Protein AF-A0A6J0CUR9-F1 (afdb_monomer_lite)

Secondary structure (DSSP, 8-state):
-----S---HHHHHHHT-S------------SS-----TTSS-EETTEE-PPPPTT--EEEEEEEEEEETTEEEEEEEEEEEE----S-------

Sequence (95 aa):
MECYQVPVTYQNALSGGAPYYFAAELPPGNLPEPAPFTVGDNRTYKGFWNPPLAPRKGYNIYFQAMSSVEKETKTQCVRIATKGKRFGLLFWFGL

Foldseek 3Di:
DDDDPDAAAPVRCVVVVPPDHDQADDPPDPPPDDDDDDAQPQDYHPNHGRHHDDQQDKDFDKDKDWDDDPRDIDIDIDGPDIDDGPPDDPPPDDD

Structure (mmCIF, N/CA/C/O backbone):
data_AF-A0A6J0CUR9-F1
#
_entry.id   AF-A0A6J0CUR9-F1
#
loop_
_atom_site.group_PDB
_atom_site.id
_atom_site.type_symbol
_atom_site.label_atom_id
_atom_site.label_alt_id
_atom_site.label_comp_id
_atom_site.label_asym_id
_atom_site.label_entity_id
_atom_site.label_seq_id
_atom_site.pdbx_PDB_ins_code
_atom_site.Cartn_x
_atom_site.Cartn_y
_atom_site.Cartn_z
_atom_site.occupancy
_atom_site.B_iso_or_equiv
_atom_site.auth_seq_id
_atom_site.auth_comp_id
_atom_site.auth_asym_id
_atom_site.auth_atom_id
_atom_site.pdbx_PDB_model_num
ATOM 1 N N . MET A 1 1 ? -7.220 14.382 -9.047 1.00 57.00 1 MET A N 1
ATOM 2 C CA . MET A 1 1 ? -6.564 13.826 -7.844 1.00 57.00 1 MET A CA 1
ATOM 3 C C . MET A 1 1 ? -5.245 13.246 -8.303 1.00 57.00 1 MET A C 1
ATOM 5 O O . MET A 1 1 ? -5.254 12.500 -9.272 1.00 57.00 1 MET A O 1
ATOM 9 N N . GLU A 1 2 ? -4.141 13.677 -7.703 1.00 76.88 2 GLU A N 1
ATOM 10 C CA . GLU A 1 2 ? -2.790 13.269 -8.101 1.00 76.88 2 GLU A CA 1
ATOM 11 C C . GLU A 1 2 ? -2.405 11.957 -7.408 1.00 76.88 2 GLU A C 1
ATOM 13 O O . GLU A 1 2 ? -2.794 11.709 -6.266 1.00 76.88 2 GLU A O 1
ATOM 18 N N . CYS A 1 3 ? -1.685 11.090 -8.118 1.00 89.56 3 CYS A N 1
ATOM 19 C CA . CYS A 1 3 ? -1.218 9.808 -7.596 1.00 89.56 3 CYS A CA 1
ATOM 20 C C . CYS A 1 3 ? -0.157 9.982 -6.507 1.00 89.56 3 CYS A C 1
ATOM 22 O O . CYS A 1 3 ? 0.552 10.989 -6.477 1.00 89.56 3 CYS A O 1
ATOM 24 N N . TYR A 1 4 ? -0.002 8.976 -5.646 1.00 89.69 4 TYR A N 1
ATOM 25 C CA . TYR A 1 4 ? 0.977 9.005 -4.563 1.00 89.69 4 TYR A CA 1
ATOM 26 C C . TYR A 1 4 ? 2.383 8.728 -5.114 1.00 89.69 4 TYR A C 1
ATOM 28 O O . TYR A 1 4 ? 2.688 7.607 -5.514 1.00 89.69 4 TYR A O 1
ATOM 36 N N . GLN A 1 5 ? 3.230 9.761 -5.173 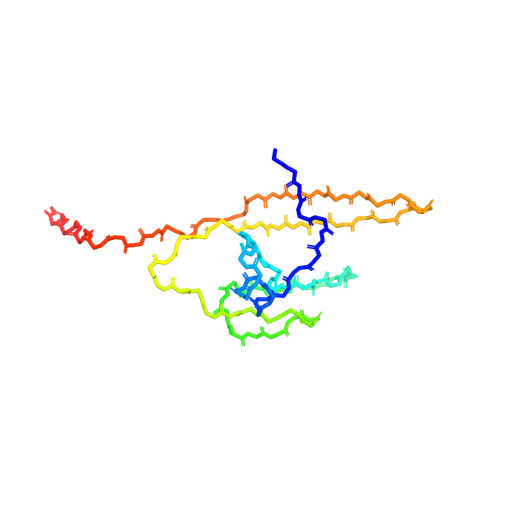1.00 87.12 5 GLN A N 1
ATOM 37 C CA . GLN A 1 5 ? 4.569 9.657 -5.774 1.00 87.12 5 GLN A CA 1
ATOM 38 C C . GLN A 1 5 ? 5.621 9.088 -4.817 1.00 87.12 5 GLN A C 1
ATOM 40 O O . GLN A 1 5 ? 6.545 8.412 -5.255 1.00 87.12 5 GLN A O 1
ATOM 45 N N . VAL A 1 6 ? 5.498 9.371 -3.517 1.00 90.94 6 VAL A N 1
ATOM 46 C CA . VAL A 1 6 ? 6.473 8.940 -2.507 1.00 90.94 6 VAL A CA 1
ATOM 47 C C . VAL A 1 6 ? 5.942 7.689 -1.811 1.00 90.94 6 VAL A C 1
ATOM 49 O O . VAL A 1 6 ? 4.880 7.761 -1.191 1.00 90.94 6 VAL A O 1
ATOM 52 N N . PRO A 1 7 ? 6.641 6.544 -1.876 1.00 92.88 7 PRO A N 1
ATOM 53 C CA . PRO A 1 7 ? 6.230 5.360 -1.140 1.00 92.88 7 PRO A CA 1
ATOM 54 C C . PRO A 1 7 ? 6.313 5.591 0.372 1.00 92.88 7 PRO A C 1
ATOM 56 O O . PRO A 1 7 ? 7.324 6.062 0.891 1.00 92.88 7 PRO A O 1
ATOM 59 N N . VAL A 1 8 ? 5.252 5.229 1.094 1.00 96.19 8 VAL A N 1
ATOM 60 C CA . VAL A 1 8 ? 5.178 5.345 2.559 1.00 96.19 8 VAL A CA 1
ATOM 61 C C . VAL A 1 8 ? 4.787 3.991 3.138 1.00 96.19 8 VAL A C 1
ATOM 63 O O . VAL A 1 8 ? 3.761 3.425 2.762 1.00 96.19 8 VAL A O 1
ATOM 66 N N . THR A 1 9 ? 5.597 3.458 4.055 1.00 96.75 9 THR A N 1
ATOM 67 C CA . THR A 1 9 ? 5.279 2.210 4.766 1.00 96.75 9 THR A CA 1
ATOM 68 C C . THR A 1 9 ? 4.139 2.426 5.758 1.00 96.75 9 THR A C 1
ATOM 70 O O . THR A 1 9 ? 3.889 3.545 6.208 1.00 96.75 9 THR A O 1
ATOM 73 N N . TYR A 1 10 ? 3.456 1.352 6.154 1.00 96.69 10 TYR A N 1
ATOM 74 C CA . TYR A 1 10 ? 2.374 1.457 7.131 1.00 96.69 10 TYR A CA 1
ATOM 75 C C . TYR A 1 10 ? 2.831 2.072 8.464 1.00 96.69 10 TYR A C 1
ATOM 77 O O . TYR A 1 10 ? 2.161 2.958 8.991 1.00 96.69 10 TYR A O 1
ATOM 85 N N . GLN A 1 11 ? 3.992 1.662 8.986 1.00 95.94 11 GLN A N 1
ATOM 86 C CA . GLN A 1 11 ? 4.561 2.225 10.213 1.00 95.94 11 GLN A CA 1
ATOM 87 C C . GLN A 1 11 ? 4.826 3.728 10.077 1.00 95.94 11 GLN A C 1
ATOM 89 O O . GLN A 1 11 ? 4.428 4.485 10.959 1.00 95.94 11 GLN A O 1
ATOM 94 N N . ASN A 1 12 ? 5.426 4.165 8.964 1.00 96.31 12 ASN A N 1
ATOM 95 C CA . ASN A 1 12 ? 5.714 5.581 8.727 1.00 96.31 12 ASN A CA 1
ATOM 96 C C . ASN A 1 12 ? 4.434 6.401 8.543 1.00 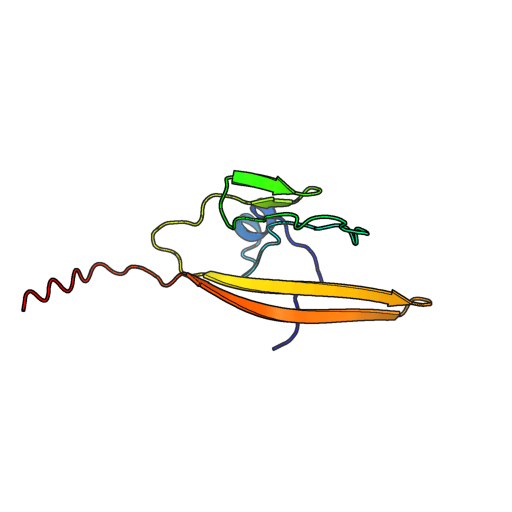96.31 12 ASN A C 1
ATOM 98 O O . ASN A 1 12 ? 4.369 7.547 8.979 1.00 96.31 12 ASN A O 1
ATOM 102 N N . ALA A 1 13 ? 3.395 5.820 7.939 1.00 96.19 13 ALA A N 1
ATOM 103 C CA . ALA A 1 13 ? 2.100 6.477 7.830 1.00 96.19 13 ALA A CA 1
ATOM 104 C C . ALA A 1 13 ? 1.433 6.661 9.199 1.00 96.19 13 ALA A C 1
ATOM 106 O O . ALA A 1 13 ? 0.842 7.707 9.457 1.00 96.19 13 ALA A O 1
ATOM 107 N N . LEU A 1 14 ? 1.546 5.670 10.089 1.00 94.19 14 LEU A N 1
ATOM 108 C CA . LEU A 1 14 ? 1.017 5.766 11.448 1.00 94.19 14 LEU A CA 1
ATOM 109 C C . LEU A 1 14 ? 1.779 6.780 12.308 1.00 94.19 14 LEU A C 1
ATOM 111 O O . LEU A 1 14 ? 1.139 7.577 12.987 1.00 94.19 14 LEU A O 1
ATOM 115 N N . SER A 1 15 ? 3.115 6.750 12.296 1.00 96.12 15 SER A N 1
ATOM 116 C CA . SER A 1 15 ? 3.939 7.640 13.124 1.00 96.12 15 SER A CA 1
ATOM 117 C C . SER A 1 15 ? 3.989 9.069 12.584 1.00 96.12 15 SER A C 1
ATOM 119 O O . SER A 1 15 ? 3.923 10.020 13.357 1.00 96.12 15 SER A O 1
ATOM 121 N N . GLY A 1 16 ? 4.073 9.224 11.262 1.00 93.88 16 GLY A N 1
ATOM 122 C CA . GLY A 1 16 ? 4.157 10.514 10.578 1.00 93.88 16 GLY A CA 1
ATOM 123 C C . GLY A 1 16 ? 2.805 11.130 10.216 1.00 93.88 16 GLY A C 1
ATOM 124 O O . GLY A 1 16 ? 2.770 12.218 9.650 1.00 93.88 16 GLY A O 1
ATOM 125 N N . GLY A 1 17 ? 1.691 10.447 10.497 1.00 93.25 17 GLY A N 1
ATOM 126 C CA . GLY A 1 17 ? 0.344 10.945 10.204 1.00 93.25 17 GLY A CA 1
ATOM 127 C C . GLY A 1 17 ? 0.014 11.046 8.709 1.00 93.25 17 GLY A C 1
ATOM 128 O O . GLY A 1 17 ? -0.882 11.803 8.333 1.00 93.25 17 GLY A O 1
ATOM 129 N N . ALA A 1 18 ? 0.713 10.303 7.844 1.00 93.81 18 ALA A N 1
ATOM 130 C CA . ALA A 1 18 ? 0.439 10.325 6.411 1.00 93.81 18 ALA A CA 1
ATOM 131 C C . ALA A 1 18 ? -0.969 9.762 6.112 1.00 93.81 18 ALA A C 1
ATOM 133 O O . ALA A 1 18 ? -1.385 8.759 6.704 1.00 93.81 18 ALA A O 1
ATOM 134 N N . PRO A 1 19 ? -1.722 10.352 5.162 1.00 92.62 19 PRO A N 1
ATOM 135 C CA . PRO A 1 19 ? -3.090 9.922 4.873 1.00 92.62 19 PRO A CA 1
ATOM 136 C C . PRO A 1 19 ? -3.169 8.639 4.025 1.00 92.62 19 PRO A C 1
ATOM 138 O O . PRO A 1 19 ? -4.267 8.150 3.757 1.00 92.62 19 PRO A O 1
ATOM 141 N N . TYR A 1 20 ? -2.028 8.092 3.599 1.00 94.69 20 TYR A N 1
ATOM 142 C CA . TYR A 1 20 ? -1.910 6.896 2.769 1.00 94.69 20 TYR A CA 1
ATOM 143 C C . TYR A 1 20 ? -0.703 6.056 3.198 1.00 94.69 20 TYR A C 1
ATOM 145 O O . TYR A 1 20 ? 0.205 6.541 3.868 1.00 94.69 20 TYR A O 1
ATOM 153 N N . TYR A 1 21 ? -0.702 4.792 2.788 1.00 96.50 21 TYR A N 1
ATOM 154 C CA . TYR A 1 21 ? 0.448 3.9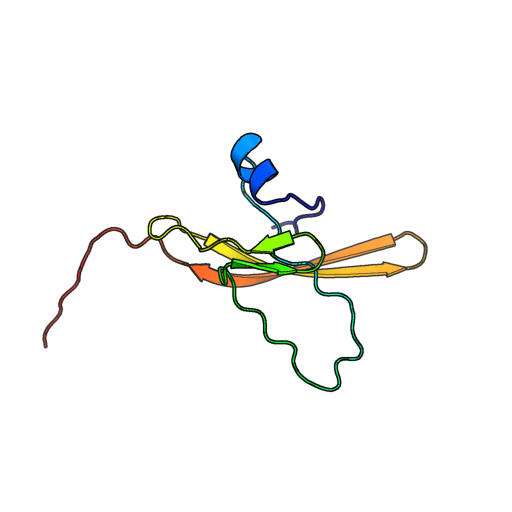00 2.858 1.00 96.50 21 TYR A CA 1
ATOM 155 C C . TYR A 1 21 ? 0.404 2.960 1.655 1.00 96.50 21 TYR A C 1
ATOM 157 O O . TYR A 1 21 ? -0.663 2.703 1.092 1.00 96.50 21 TYR A O 1
ATOM 165 N N . PHE A 1 22 ? 1.561 2.447 1.271 1.00 96.25 22 PHE A N 1
ATOM 166 C CA . PHE A 1 22 ? 1.687 1.435 0.238 1.00 96.25 22 PHE A CA 1
ATOM 167 C C . PHE A 1 22 ? 1.548 0.065 0.895 1.00 96.25 22 PHE A C 1
ATOM 169 O O . PHE A 1 22 ? 2.220 -0.229 1.884 1.00 96.25 22 PHE A O 1
ATOM 176 N N . ALA A 1 23 ? 0.640 -0.750 0.363 1.00 96.25 23 ALA A N 1
ATOM 177 C CA . ALA A 1 23 ? 0.369 -2.096 0.863 1.00 96.25 23 ALA A CA 1
ATOM 178 C C . ALA A 1 23 ? 1.125 -3.178 0.079 1.00 96.25 23 ALA A C 1
ATOM 180 O O . ALA A 1 23 ? 1.301 -4.288 0.570 1.00 96.25 23 ALA A O 1
ATOM 181 N N . ALA A 1 24 ? 1.557 -2.863 -1.140 1.00 94.38 24 ALA A N 1
ATOM 182 C CA . ALA A 1 24 ? 2.331 -3.755 -1.980 1.00 94.38 24 ALA A CA 1
ATOM 183 C C . ALA A 1 24 ? 3.097 -2.973 -3.042 1.00 94.38 24 ALA A C 1
ATOM 185 O O . ALA A 1 24 ? 2.618 -1.949 -3.529 1.00 94.38 24 ALA A O 1
ATOM 186 N N . GLU A 1 25 ? 4.238 -3.520 -3.445 1.00 91.31 25 GLU A N 1
ATOM 187 C CA . GLU A 1 25 ? 4.849 -3.234 -4.737 1.00 91.31 25 GLU A CA 1
ATOM 188 C C . GLU A 1 25 ? 4.825 -4.525 -5.559 1.00 91.31 25 GLU A C 1
ATOM 190 O O . GLU A 1 25 ? 5.297 -5.580 -5.125 1.00 91.31 25 GLU A O 1
ATOM 195 N N . LEU A 1 26 ? 4.201 -4.455 -6.732 1.00 86.31 26 LEU A N 1
ATOM 196 C CA . LEU A 1 26 ? 4.087 -5.580 -7.647 1.00 86.31 26 LEU A CA 1
ATOM 197 C C . LEU A 1 26 ? 5.065 -5.324 -8.796 1.00 86.31 26 LEU A C 1
ATOM 199 O O . LEU A 1 26 ? 4.890 -4.335 -9.510 1.00 86.31 26 LEU A O 1
ATOM 203 N N . PRO A 1 27 ? 6.108 -6.155 -8.972 1.00 81.25 27 PRO A N 1
ATOM 204 C CA . PRO A 1 27 ? 7.045 -5.954 -10.064 1.00 81.25 27 PRO A CA 1
ATOM 205 C C . PRO A 1 27 ? 6.309 -6.111 -11.403 1.00 81.25 27 PRO A C 1
ATOM 207 O O . PRO A 1 27 ? 5.397 -6.940 -11.494 1.00 81.25 27 PRO A O 1
ATOM 210 N N . PRO A 1 28 ? 6.706 -5.372 -12.452 1.00 75.38 28 PRO A N 1
ATOM 211 C CA . PRO A 1 28 ? 6.238 -5.645 -13.802 1.00 75.38 28 PRO A CA 1
ATOM 212 C C . PRO A 1 28 ? 6.708 -7.053 -14.187 1.00 75.38 28 PRO A C 1
ATOM 214 O O . PRO A 1 28 ? 7.880 -7.283 -14.469 1.00 75.38 28 PRO A O 1
ATOM 217 N N . GLY A 1 29 ? 5.808 -8.026 -14.107 1.00 66.81 29 GLY A N 1
ATOM 218 C CA . GLY A 1 29 ? 6.061 -9.387 -14.554 1.00 66.81 29 GLY A CA 1
ATOM 219 C C . GLY A 1 29 ? 5.515 -9.585 -15.961 1.00 66.81 29 GLY A C 1
ATOM 220 O O . GLY A 1 29 ? 4.418 -9.117 -16.265 1.00 66.81 29 GLY A O 1
ATOM 221 N N . ASN A 1 30 ? 6.216 -10.363 -16.788 1.00 55.72 30 ASN A N 1
ATOM 222 C CA . ASN A 1 30 ? 5.526 -11.169 -17.793 1.00 55.72 30 ASN A CA 1
ATOM 223 C C . ASN A 1 30 ? 4.718 -12.194 -16.998 1.00 55.72 30 ASN A C 1
ATOM 225 O O . ASN A 1 30 ? 5.278 -13.200 -16.576 1.00 55.72 30 ASN A O 1
ATOM 229 N N . LEU A 1 31 ? 3.464 -11.887 -16.674 1.00 58.16 31 LEU A N 1
ATOM 230 C CA . LEU A 1 31 ? 2.600 -12.776 -15.904 1.00 58.16 31 LEU A CA 1
ATOM 231 C C . LEU A 1 31 ? 1.929 -13.761 -16.875 1.00 58.16 31 LEU A C 1
ATOM 233 O O . LEU A 1 31 ? 0.958 -13.370 -17.521 1.00 58.16 31 LEU A O 1
ATOM 237 N N . PRO A 1 32 ? 2.413 -15.014 -17.017 1.00 58.75 32 PRO A N 1
ATOM 238 C CA . PRO A 1 32 ? 1.668 -16.040 -17.745 1.00 58.75 32 PRO A CA 1
ATOM 239 C C . PRO A 1 32 ? 0.346 -16.370 -17.041 1.00 58.75 32 PRO A C 1
ATOM 241 O O . PRO A 1 32 ? -0.604 -16.769 -17.705 1.00 58.75 32 PRO A O 1
ATOM 244 N N . GLU A 1 33 ? 0.268 -16.151 -15.721 1.00 67.88 33 GLU A N 1
ATOM 245 C CA . GLU A 1 33 ? -0.938 -16.338 -14.915 1.00 67.88 33 GLU A CA 1
ATOM 246 C C . GLU A 1 33 ? -1.213 -15.148 -13.978 1.00 67.88 33 GLU A C 1
ATOM 248 O O . GLU A 1 33 ? -0.274 -14.454 -13.566 1.00 67.88 33 GLU A O 1
ATOM 253 N N . PRO A 1 34 ? -2.485 -14.901 -13.604 1.00 73.00 34 PRO A N 1
ATOM 254 C CA . PRO A 1 34 ? -2.852 -13.816 -12.700 1.00 73.00 34 PRO A CA 1
ATOM 255 C C . PRO A 1 34 ? -2.174 -13.967 -11.333 1.00 73.00 34 PRO A C 1
ATOM 257 O O . PRO A 1 34 ? -2.281 -15.012 -10.697 1.00 73.00 34 PRO A O 1
ATOM 260 N N . ALA A 1 35 ? -1.538 -12.904 -10.836 1.00 75.31 35 ALA A N 1
ATOM 261 C CA . ALA A 1 35 ? -1.039 -12.844 -9.463 1.00 75.31 35 ALA A CA 1
ATOM 262 C C . ALA A 1 35 ? -2.119 -12.229 -8.551 1.00 75.31 35 ALA A C 1
ATOM 264 O O . ALA A 1 35 ? -2.297 -11.006 -8.569 1.00 75.31 35 ALA A O 1
ATOM 265 N N . PRO A 1 36 ? -2.872 -13.028 -7.771 1.00 80.31 36 PRO A N 1
ATOM 266 C CA . PRO A 1 36 ? -3.895 -12.486 -6.892 1.00 80.31 36 PRO A CA 1
ATOM 267 C C . PRO A 1 36 ? -3.257 -11.668 -5.766 1.00 80.31 36 PRO A C 1
ATOM 269 O O . PRO A 1 36 ? -2.273 -12.075 -5.148 1.00 80.31 36 PRO A O 1
ATOM 272 N N . PHE A 1 37 ? -3.869 -10.528 -5.463 1.00 85.00 37 PHE A N 1
ATOM 273 C CA . PHE A 1 37 ? -3.512 -9.672 -4.340 1.00 85.00 37 PHE A CA 1
ATOM 274 C C . PHE A 1 37 ? -4.771 -9.363 -3.534 1.00 85.00 37 PHE A C 1
ATOM 276 O O . PHE A 1 37 ? -5.796 -8.972 -4.092 1.00 85.00 37 PHE A O 1
ATOM 283 N N . THR A 1 38 ? -4.701 -9.540 -2.217 1.00 93.44 38 THR A N 1
ATOM 284 C CA . THR A 1 38 ? -5.823 -9.277 -1.311 1.00 93.44 38 THR A CA 1
ATOM 285 C C . THR A 1 38 ? -5.441 -8.162 -0.358 1.00 93.44 38 THR A C 1
ATOM 287 O O . THR A 1 38 ? -4.513 -8.315 0.422 1.00 93.44 38 THR A O 1
ATOM 290 N N . VAL A 1 39 ? -6.158 -7.040 -0.369 1.00 95.12 39 VAL A N 1
ATOM 291 C CA . VAL A 1 39 ? -5.891 -5.932 0.562 1.00 95.12 39 VAL A CA 1
ATOM 292 C C . VAL A 1 39 ? -6.225 -6.353 1.996 1.00 95.12 39 VAL A C 1
ATOM 294 O O . VAL A 1 39 ? -7.344 -6.772 2.284 1.00 95.12 39 VAL A O 1
ATOM 297 N N . GLY A 1 40 ? -5.274 -6.173 2.909 1.00 96.50 40 GLY A N 1
ATOM 298 C CA . GLY A 1 40 ? -5.402 -6.501 4.325 1.00 96.50 40 GLY A CA 1
ATOM 299 C C . GLY A 1 40 ? -5.202 -7.972 4.687 1.00 96.50 40 GLY A C 1
ATOM 300 O O . GLY A 1 40 ? -5.690 -8.402 5.730 1.00 96.50 40 GLY A O 1
ATOM 301 N N . ASP A 1 41 ? -4.498 -8.740 3.855 1.00 96.50 41 ASP A N 1
ATOM 302 C CA . ASP A 1 41 ? -4.210 -10.165 4.076 1.00 96.50 41 ASP A CA 1
ATOM 303 C C . ASP A 1 41 ? -3.033 -10.448 5.026 1.00 96.50 41 ASP A C 1
ATOM 305 O O . ASP A 1 41 ? -2.661 -11.604 5.229 1.00 96.50 41 ASP A O 1
ATOM 309 N N . ASN A 1 42 ? -2.454 -9.403 5.620 1.00 97.31 42 ASN A N 1
ATOM 310 C CA . ASN A 1 42 ? -1.339 -9.468 6.559 1.00 97.31 42 ASN A CA 1
ATOM 311 C C . ASN A 1 42 ? -0.018 -9.998 5.971 1.00 97.31 42 ASN A C 1
ATOM 313 O O . ASN A 1 42 ? 0.860 -10.418 6.725 1.00 97.31 42 ASN A O 1
ATOM 317 N N . ARG A 1 43 ? 0.153 -9.983 4.645 1.00 95.12 43 ARG A N 1
ATOM 318 C CA . ARG A 1 43 ? 1.404 -10.389 3.985 1.00 95.12 43 ARG A CA 1
ATOM 319 C C . ARG A 1 43 ? 2.291 -9.188 3.665 1.00 95.12 43 ARG A C 1
ATOM 321 O O . ARG A 1 43 ? 1.845 -8.044 3.692 1.00 95.12 43 ARG A O 1
ATOM 328 N N . THR A 1 44 ? 3.558 -9.448 3.358 1.00 94.88 44 THR A N 1
ATOM 329 C CA . THR A 1 44 ? 4.5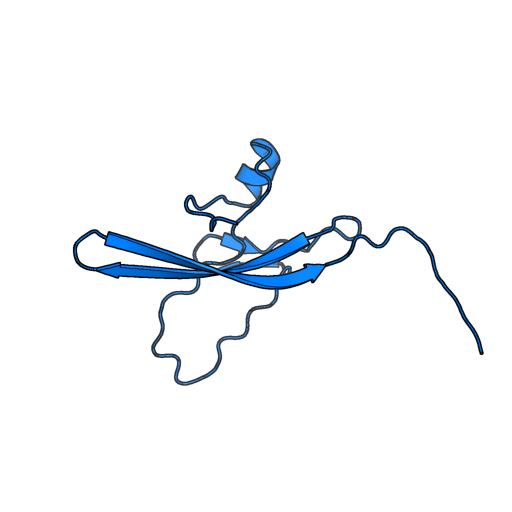04 -8.424 2.894 1.00 94.88 44 THR A CA 1
ATOM 330 C C . THR A 1 44 ? 4.819 -8.647 1.423 1.00 94.88 44 THR A C 1
ATOM 332 O O . THR A 1 44 ? 5.254 -9.729 1.034 1.00 94.88 44 THR A O 1
ATOM 335 N N . TYR A 1 45 ? 4.641 -7.607 0.616 1.00 92.19 45 TYR A N 1
ATOM 336 C CA . TYR A 1 45 ? 4.846 -7.617 -0.827 1.00 92.19 45 TYR A CA 1
ATOM 337 C C . TYR A 1 45 ? 5.954 -6.629 -1.184 1.00 92.19 45 TYR A C 1
ATOM 339 O O . TYR A 1 45 ? 5.767 -5.419 -1.064 1.00 92.19 45 TYR A O 1
ATOM 347 N N . LYS A 1 46 ? 7.124 -7.152 -1.585 1.00 90.31 46 LYS A N 1
ATOM 348 C CA . LYS A 1 46 ? 8.307 -6.354 -1.974 1.00 90.31 46 LYS A CA 1
ATOM 349 C C . LYS A 1 46 ? 8.633 -5.224 -0.977 1.00 90.31 46 LYS A C 1
ATOM 351 O O . LYS A 1 46 ? 8.874 -4.089 -1.351 1.00 90.31 46 LYS A O 1
ATOM 356 N N . GLY A 1 47 ? 8.638 -5.551 0.316 1.00 91.88 47 GLY A N 1
ATOM 357 C CA . GLY A 1 47 ? 8.989 -4.611 1.390 1.00 91.88 47 GLY A CA 1
ATOM 358 C C . GLY A 1 47 ? 7.817 -3.810 1.964 1.00 91.88 47 GLY A C 1
ATOM 359 O O . GLY A 1 47 ? 7.966 -3.209 3.026 1.00 91.88 47 GLY A O 1
ATOM 360 N N . PHE A 1 48 ? 6.635 -3.863 1.347 1.00 96.00 48 PHE A N 1
ATOM 361 C CA . PHE A 1 48 ? 5.428 -3.233 1.877 1.00 96.00 48 PHE A CA 1
ATOM 362 C C . PHE A 1 48 ? 4.558 -4.249 2.608 1.00 96.00 48 PHE A C 1
ATOM 364 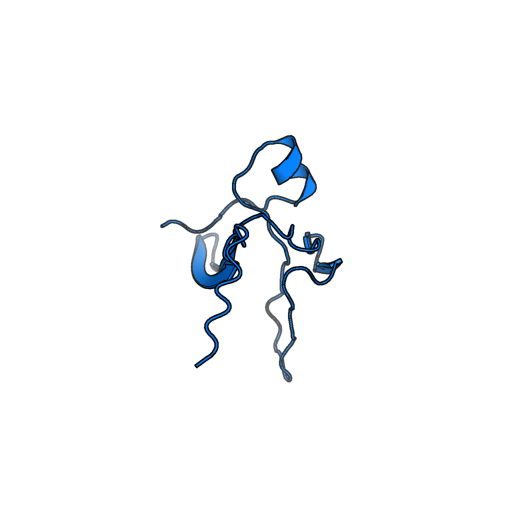O O . PHE A 1 48 ? 4.086 -5.222 2.022 1.00 96.00 48 PHE A O 1
ATOM 371 N N . TRP A 1 49 ? 4.365 -4.034 3.907 1.00 97.31 49 TRP A N 1
ATOM 372 C CA . TRP A 1 49 ? 3.433 -4.824 4.703 1.00 97.31 49 TRP A CA 1
ATOM 373 C C . TRP A 1 49 ? 1.990 -4.390 4.423 1.00 97.31 49 TRP A C 1
ATOM 375 O O . TRP A 1 49 ? 1.684 -3.196 4.415 1.00 97.31 49 TRP A O 1
ATOM 385 N N . ASN A 1 50 ? 1.109 -5.370 4.227 1.00 97.19 50 ASN A N 1
ATOM 386 C CA . ASN A 1 50 ? -0.314 -5.218 3.949 1.00 97.19 50 ASN A CA 1
ATOM 387 C C . ASN A 1 50 ? -1.155 -5.580 5.189 1.00 97.19 50 ASN A C 1
ATOM 389 O O . ASN A 1 50 ? -1.748 -6.661 5.247 1.00 97.19 50 ASN A O 1
ATOM 393 N N . PRO A 1 51 ? -1.187 -4.725 6.224 1.00 97.25 51 PRO A N 1
ATOM 394 C CA . PRO A 1 51 ? -1.816 -5.049 7.498 1.00 97.25 51 PRO A CA 1
ATOM 395 C C . PRO A 1 51 ? -3.331 -5.237 7.366 1.00 97.25 51 PRO A C 1
ATOM 397 O O . PRO A 1 51 ? -3.967 -4.565 6.547 1.00 97.25 51 PRO A O 1
ATOM 400 N N . PRO A 1 52 ? -3.953 -6.043 8.245 1.00 97.12 52 PRO A N 1
ATOM 401 C CA . PRO A 1 52 ? -5.403 -6.133 8.338 1.00 97.12 52 PRO A CA 1
ATOM 402 C C . PRO A 1 52 ? -6.065 -4.755 8.430 1.00 97.12 52 PRO A C 1
ATOM 404 O O . PRO A 1 52 ? -5.723 -3.920 9.272 1.00 97.12 52 PRO A O 1
ATOM 407 N N . LEU A 1 53 ? -7.056 -4.511 7.570 1.00 94.88 53 LEU A N 1
ATOM 408 C CA . LEU A 1 53 ? -7.766 -3.235 7.558 1.00 94.88 53 LEU A CA 1
ATOM 409 C C . LEU A 1 53 ? -8.585 -3.064 8.842 1.00 94.88 53 LEU A C 1
ATOM 411 O O . LEU A 1 53 ? -9.497 -3.850 9.112 1.00 94.88 53 LEU A O 1
ATOM 415 N N . ALA A 1 54 ? -8.377 -1.961 9.564 1.00 93.31 54 ALA A N 1
ATOM 416 C CA . ALA A 1 54 ? -9.073 -1.688 10.817 1.00 93.31 54 ALA A CA 1
ATOM 417 C C . ALA A 1 54 ? -10.608 -1.700 10.621 1.00 93.31 54 ALA A C 1
ATOM 419 O O . ALA A 1 54 ? -11.107 -1.044 9.696 1.00 93.31 54 ALA A O 1
ATOM 420 N N . PRO A 1 55 ? -11.388 -2.419 11.454 1.00 90.81 55 PRO A N 1
ATOM 421 C CA . PRO A 1 55 ? -12.825 -2.633 11.235 1.00 90.81 55 PRO A CA 1
ATOM 422 C C . PRO A 1 55 ? -13.660 -1.353 11.095 1.00 90.81 55 PRO A C 1
ATOM 424 O O . PRO A 1 55 ? -14.586 -1.307 10.290 1.00 90.81 55 PRO A O 1
ATOM 427 N N . ARG A 1 56 ? -13.304 -0.303 11.845 1.00 90.50 56 ARG A N 1
ATOM 428 C CA . ARG A 1 56 ? -14.036 0.975 11.915 1.00 90.50 56 ARG A CA 1
ATOM 429 C C . ARG A 1 56 ? -13.391 2.110 11.112 1.00 90.50 56 ARG A C 1
ATOM 431 O O . ARG A 1 56 ? -13.827 3.256 11.203 1.00 90.50 56 ARG A O 1
ATOM 438 N N . LYS A 1 57 ? -12.350 1.817 10.327 1.00 90.69 57 LYS A N 1
ATOM 439 C CA . LYS A 1 57 ? -11.685 2.801 9.464 1.00 90.69 57 LYS A CA 1
ATOM 440 C C . LYS A 1 57 ? -12.152 2.613 8.024 1.00 90.69 57 LYS A C 1
ATOM 442 O O . LYS A 1 57 ? -12.287 1.488 7.547 1.00 90.69 57 LYS A O 1
ATOM 447 N N . GLY A 1 58 ? -12.432 3.735 7.367 1.00 93.94 58 GLY A N 1
ATOM 448 C CA . GLY A 1 58 ? -12.761 3.767 5.949 1.00 93.94 58 GLY A CA 1
ATOM 449 C C . GLY A 1 58 ? -11.479 3.888 5.139 1.00 93.94 58 GLY A C 1
ATOM 450 O O . GLY A 1 58 ? -10.563 4.591 5.566 1.00 93.94 58 GLY A O 1
ATOM 451 N N . TYR A 1 59 ? -11.414 3.205 4.002 1.00 94.81 59 TYR A N 1
ATOM 452 C CA . TYR A 1 59 ? -10.239 3.193 3.135 1.00 94.81 59 TYR A CA 1
ATOM 453 C C . TYR A 1 59 ? -10.664 3.418 1.692 1.00 94.81 59 TYR A C 1
ATOM 455 O O . TYR A 1 59 ? -11.607 2.784 1.224 1.00 94.81 59 TYR A O 1
ATOM 463 N N . ASN A 1 60 ? -9.935 4.274 0.983 1.00 94.88 60 ASN A N 1
ATOM 464 C CA . ASN A 1 60 ? -9.936 4.291 -0.473 1.00 94.88 60 ASN A CA 1
ATOM 465 C C . ASN A 1 60 ? -8.724 3.492 -0.941 1.00 94.88 60 ASN A C 1
ATOM 467 O O . ASN A 1 60 ? -7.616 3.726 -0.462 1.00 94.88 60 ASN A O 1
ATOM 471 N N . ILE A 1 61 ? -8.949 2.540 -1.838 1.00 95.00 61 ILE A N 1
ATOM 472 C CA . ILE A 1 61 ? -7.925 1.624 -2.326 1.00 95.00 61 ILE A CA 1
ATOM 473 C C . ILE A 1 61 ? -7.607 2.034 -3.756 1.00 95.00 61 ILE A C 1
ATOM 475 O O . ILE A 1 61 ? -8.484 2.023 -4.624 1.00 95.00 61 ILE A O 1
ATOM 479 N N . TYR A 1 62 ? -6.354 2.410 -3.977 1.00 94.94 62 TYR A N 1
ATOM 480 C CA . TYR A 1 62 ? -5.850 2.831 -5.273 1.00 94.94 62 TYR A CA 1
ATOM 481 C C . TYR A 1 62 ? -4.882 1.787 -5.806 1.00 94.94 62 TYR A C 1
ATOM 483 O O . TYR A 1 62 ? -4.042 1.278 -5.068 1.00 94.94 62 TYR A O 1
ATOM 491 N N . PHE A 1 63 ? -5.004 1.495 -7.093 1.00 92.50 63 PHE A N 1
ATOM 492 C CA . PHE A 1 63 ? -3.972 0.813 -7.854 1.00 92.50 63 PHE A CA 1
ATOM 493 C C . PHE A 1 63 ? -3.219 1.866 -8.657 1.00 92.50 63 PHE A C 1
ATOM 495 O O . PHE A 1 63 ? -3.859 2.726 -9.267 1.00 92.50 63 PHE A O 1
ATOM 502 N N . GLN A 1 64 ? -1.887 1.821 -8.645 1.00 93.31 64 GLN A N 1
ATOM 503 C CA . GLN A 1 64 ? -1.062 2.731 -9.431 1.00 93.31 64 GLN A CA 1
ATOM 504 C C . GLN A 1 64 ? -0.016 1.979 -10.242 1.00 93.31 64 GLN A C 1
ATOM 506 O O . GLN A 1 64 ? 0.614 1.049 -9.746 1.00 93.31 64 GLN A O 1
ATOM 511 N N . ALA A 1 65 ? 0.160 2.411 -11.485 1.00 90.62 65 ALA A N 1
ATOM 512 C CA . ALA A 1 65 ? 1.179 1.926 -12.394 1.00 90.62 65 ALA A CA 1
ATOM 513 C C . ALA A 1 65 ? 2.209 3.035 -12.616 1.00 90.62 65 ALA A C 1
ATOM 515 O O . ALA A 1 65 ? 1.848 4.194 -12.845 1.00 90.62 65 ALA A O 1
ATOM 516 N N . MET A 1 66 ? 3.485 2.666 -12.546 1.00 88.81 66 MET A N 1
ATOM 517 C CA . MET A 1 66 ? 4.614 3.557 -12.785 1.00 88.81 66 MET A CA 1
ATOM 518 C C . MET A 1 66 ? 5.388 3.047 -13.997 1.00 88.81 66 MET A C 1
ATOM 520 O O . MET A 1 66 ? 5.699 1.861 -14.084 1.00 88.81 66 MET A O 1
ATOM 524 N N . SER A 1 67 ? 5.678 3.938 -14.937 1.00 88.25 67 SER A N 1
ATOM 525 C CA . SER A 1 67 ? 6.517 3.657 -16.100 1.00 88.25 67 SER A CA 1
ATOM 526 C C . SER A 1 67 ? 7.637 4.680 -16.153 1.00 88.25 67 SER A C 1
ATOM 528 O O . SER A 1 67 ? 7.377 5.874 -15.995 1.00 88.25 67 SER A O 1
ATOM 530 N N . SER A 1 68 ? 8.863 4.211 -16.375 1.00 89.25 68 SER A N 1
ATOM 531 C CA . SER A 1 68 ? 10.046 5.062 -16.452 1.00 89.25 68 SER A CA 1
ATOM 532 C C . SER A 1 68 ? 10.757 4.864 -17.789 1.00 89.25 68 SER A C 1
ATOM 534 O O . SER A 1 68 ? 11.135 3.744 -18.124 1.00 89.25 68 SER A O 1
ATOM 536 N N . VAL A 1 69 ? 10.954 5.949 -18.539 1.00 90.50 69 VAL A N 1
ATOM 537 C CA . VAL A 1 69 ? 11.669 5.975 -19.826 1.00 90.50 69 VAL A CA 1
ATOM 538 C C . VAL A 1 69 ? 12.622 7.162 -19.812 1.00 90.50 69 VAL A C 1
ATOM 540 O O . VAL A 1 69 ? 12.201 8.265 -19.494 1.00 90.50 69 VAL A O 1
ATOM 543 N N . GLU A 1 70 ? 13.905 6.938 -20.114 1.00 84.12 70 GLU A N 1
ATOM 544 C CA . GLU A 1 70 ? 14.912 8.003 -20.303 1.00 84.12 70 GLU A CA 1
ATOM 545 C C . GLU A 1 70 ? 14.893 9.117 -19.228 1.00 84.12 70 GLU A C 1
ATOM 547 O O . GLU A 1 70 ? 15.127 10.285 -19.516 1.00 84.12 70 GLU A O 1
ATOM 552 N N . LYS A 1 71 ? 14.677 8.727 -17.959 1.00 86.88 71 LYS A N 1
ATOM 553 C CA . LYS A 1 71 ? 14.565 9.576 -16.745 1.00 86.88 71 LYS A CA 1
ATOM 554 C C . LYS A 1 71 ? 13.213 10.254 -16.504 1.00 86.88 71 LYS A C 1
ATOM 556 O O . LYS A 1 71 ? 13.022 10.818 -15.429 1.00 86.88 71 LYS A O 1
ATOM 561 N N . GLU A 1 72 ? 12.253 10.148 -17.410 1.00 88.81 72 GLU A N 1
ATOM 562 C CA . GLU A 1 72 ? 10.869 10.520 -17.126 1.00 88.81 72 GLU A CA 1
ATOM 563 C C . GLU A 1 72 ? 10.148 9.366 -16.441 1.00 88.81 72 GLU A C 1
ATOM 565 O O . GLU A 1 72 ? 10.138 8.247 -16.948 1.00 88.81 72 GLU A O 1
ATOM 570 N N . THR A 1 73 ? 9.519 9.633 -15.296 1.00 89.06 73 THR A N 1
ATOM 571 C CA . THR A 1 73 ? 8.620 8.674 -14.643 1.00 89.06 73 THR A CA 1
ATOM 572 C C . THR A 1 73 ? 7.196 9.191 -14.717 1.00 89.06 73 THR A C 1
ATOM 574 O O . THR A 1 73 ? 6.900 10.293 -14.258 1.00 89.06 73 THR A O 1
ATOM 577 N N . LYS A 1 74 ? 6.308 8.384 -15.295 1.00 89.88 74 LYS A N 1
ATOM 578 C CA . LYS A 1 74 ? 4.874 8.652 -15.365 1.00 89.88 74 LYS A CA 1
ATOM 579 C C . LYS A 1 74 ? 4.144 7.710 -14.427 1.00 89.88 74 LYS A C 1
ATOM 581 O O . LYS A 1 74 ? 4.294 6.492 -14.516 1.00 89.88 74 LYS A O 1
ATOM 586 N N . THR A 1 75 ? 3.317 8.294 -13.568 1.00 91.56 75 THR A N 1
ATOM 587 C CA . THR A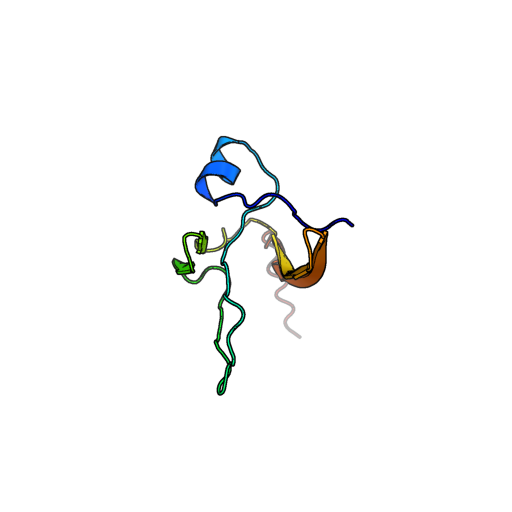 1 75 ? 2.487 7.565 -12.610 1.00 91.56 75 THR A CA 1
ATOM 588 C C . THR A 1 75 ? 1.024 7.771 -12.969 1.00 91.56 75 THR A C 1
ATOM 590 O O . THR A 1 75 ? 0.555 8.906 -13.039 1.00 91.56 75 THR A O 1
ATOM 593 N N . GLN A 1 76 ? 0.293 6.677 -13.160 1.00 92.00 76 GLN A N 1
ATOM 594 C CA . GLN A 1 76 ? -1.165 6.689 -13.273 1.00 92.00 76 GLN A CA 1
ATOM 595 C C . GLN A 1 76 ? -1.776 5.882 -12.140 1.00 92.00 76 GLN A C 1
ATOM 597 O O . GLN A 1 76 ? -1.220 4.869 -11.727 1.00 92.00 76 GLN A O 1
ATOM 602 N N . CYS A 1 77 ? -2.930 6.315 -11.646 1.00 93.62 77 CYS A N 1
ATOM 603 C CA . CYS A 1 77 ? -3.612 5.666 -10.541 1.00 93.62 77 CYS A CA 1
ATOM 604 C C . CYS A 1 77 ? -5.121 5.700 -10.735 1.00 93.62 77 CYS A C 1
ATOM 606 O O . CYS A 1 77 ? -5.690 6.667 -11.240 1.00 93.62 77 CYS A O 1
ATOM 608 N N . VAL A 1 78 ? -5.774 4.639 -10.278 1.00 94.62 78 VAL A N 1
ATOM 609 C CA . VAL A 1 78 ? -7.225 4.487 -10.310 1.00 94.62 78 VAL A CA 1
ATOM 610 C C . VAL A 1 78 ? -7.705 3.973 -8.961 1.00 94.62 78 VAL A C 1
ATOM 612 O O . VAL A 1 78 ? -7.070 3.121 -8.338 1.00 94.62 78 VAL A O 1
ATOM 615 N N . ARG A 1 79 ? -8.832 4.505 -8.478 1.00 94.12 79 ARG A N 1
ATOM 616 C CA . ARG A 1 79 ? -9.493 3.960 -7.290 1.00 94.12 79 ARG A CA 1
ATOM 617 C C . ARG A 1 79 ? -10.211 2.677 -7.689 1.00 94.12 79 ARG A C 1
ATOM 619 O O . ARG A 1 79 ? -11.174 2.738 -8.445 1.00 94.12 79 ARG A O 1
ATOM 626 N N . ILE A 1 80 ? -9.760 1.547 -7.161 1.00 93.62 80 ILE A N 1
ATOM 627 C CA . ILE A 1 80 ? -10.309 0.226 -7.494 1.00 93.62 80 ILE A CA 1
ATOM 628 C C . ILE A 1 80 ? -11.355 -0.254 -6.488 1.00 93.62 80 ILE A C 1
ATOM 630 O O . ILE A 1 80 ? -12.189 -1.086 -6.823 1.00 93.62 80 ILE A O 1
ATOM 634 N N . ALA A 1 81 ? -11.332 0.266 -5.257 1.00 94.62 81 ALA A N 1
ATOM 635 C CA . ALA A 1 81 ? -12.294 -0.108 -4.227 1.00 94.62 81 ALA A CA 1
ATOM 636 C C . ALA A 1 81 ? -12.377 0.934 -3.103 1.00 94.62 81 ALA A C 1
ATOM 638 O O . ALA A 1 81 ? -11.474 1.751 -2.900 1.00 94.62 81 ALA A O 1
ATOM 639 N N . THR A 1 82 ? -13.453 0.849 -2.321 1.00 94.75 82 THR A N 1
ATOM 640 C CA . THR A 1 82 ? -13.633 1.610 -1.083 1.00 94.75 82 THR A CA 1
ATOM 641 C C . THR A 1 82 ? -14.150 0.680 0.010 1.00 94.75 82 THR A C 1
ATOM 643 O O . THR A 1 82 ? -15.182 0.032 -0.150 1.00 94.75 82 THR A O 1
ATOM 646 N N . LYS A 1 83 ? -13.464 0.646 1.156 1.00 92.38 83 LYS A N 1
ATOM 647 C CA . LYS A 1 83 ? -14.000 0.064 2.392 1.00 92.38 83 LYS A CA 1
ATOM 648 C C . LYS A 1 83 ? -14.724 1.166 3.157 1.00 92.38 83 LYS A C 1
ATOM 650 O O . LYS A 1 83 ? -14.081 2.089 3.654 1.00 92.38 83 LYS A O 1
ATOM 655 N N . GLY A 1 84 ? -16.046 1.075 3.264 1.00 88.56 84 GLY A N 1
ATOM 656 C CA . GLY A 1 84 ? -16.843 1.996 4.077 1.00 88.56 84 GLY A CA 1
ATOM 657 C C . GLY A 1 84 ? -16.575 1.830 5.577 1.00 88.56 84 GLY A C 1
ATOM 658 O O . GLY A 1 84 ? -16.273 0.732 6.052 1.00 88.56 84 GLY A O 1
ATOM 659 N N . LYS A 1 85 ? -16.713 2.916 6.348 1.00 81.38 85 LYS A N 1
ATOM 660 C CA . LYS A 1 85 ? -16.789 2.812 7.811 1.00 81.38 85 LYS A CA 1
ATOM 661 C C . LYS A 1 85 ? -18.115 2.139 8.153 1.00 81.38 85 LYS A C 1
ATOM 663 O O . LYS A 1 85 ? -19.168 2.717 7.905 1.00 81.38 85 LYS A O 1
ATOM 668 N N . ARG A 1 86 ? -18.075 0.949 8.755 1.00 67.94 86 ARG A N 1
ATOM 669 C CA . ARG A 1 86 ? -19.247 0.428 9.465 1.00 67.94 86 ARG A CA 1
ATOM 670 C C . ARG A 1 86 ? -19.415 1.248 10.744 1.00 67.94 86 ARG A C 1
ATOM 672 O O . ARG A 1 86 ? -18.837 0.922 11.777 1.00 67.94 86 ARG A O 1
ATOM 679 N N . PHE A 1 87 ? -20.155 2.348 10.653 1.00 61.41 87 PHE A N 1
ATOM 680 C CA . PHE A 1 87 ? -20.862 2.876 11.814 1.00 61.41 87 PHE A CA 1
ATOM 681 C C . PHE A 1 87 ? -22.007 1.903 12.083 1.00 61.41 87 PHE A C 1
ATOM 683 O O . PHE A 1 87 ? -22.658 1.466 11.138 1.00 61.41 87 PHE A O 1
ATOM 690 N N . GLY A 1 88 ? -22.179 1.469 13.329 1.00 61.97 88 GLY A N 1
ATOM 691 C CA . GLY A 1 88 ? -23.230 0.525 13.690 1.00 61.97 88 GLY A CA 1
ATOM 692 C C . GLY A 1 88 ? -24.608 1.098 13.373 1.00 61.97 88 GLY A C 1
ATOM 693 O O . GLY A 1 88 ? -25.186 1.788 14.196 1.00 61.97 88 GLY A O 1
ATOM 694 N N . LEU A 1 89 ? -25.117 0.791 12.188 1.00 53.19 89 LEU A N 1
ATOM 695 C CA . LEU A 1 89 ? -26.531 0.731 11.868 1.00 53.19 89 LEU A CA 1
ATOM 696 C C . LEU A 1 89 ? -26.716 -0.624 11.196 1.00 53.19 89 LEU A C 1
ATOM 698 O O . LEU A 1 89 ? -26.514 -0.794 9.994 1.00 53.19 89 LEU A O 1
ATOM 702 N N . LEU A 1 90 ? -27.018 -1.616 12.035 1.00 50.56 90 LEU A N 1
ATOM 703 C CA . LEU A 1 90 ? -27.742 -2.801 11.609 1.00 50.56 90 LEU A CA 1
ATOM 704 C C . LEU A 1 90 ? -29.089 -2.280 11.084 1.00 50.56 90 LEU A C 1
ATOM 706 O O . LEU A 1 90 ? -30.020 -2.083 11.856 1.00 50.56 90 LEU A O 1
ATOM 710 N N . PHE A 1 91 ? -29.198 -1.998 9.788 1.00 47.19 91 PHE A N 1
ATOM 711 C CA . PHE A 1 91 ? -30.516 -1.987 9.168 1.00 47.19 91 PHE A CA 1
ATOM 712 C C . PHE A 1 91 ? -30.890 -3.446 8.937 1.00 47.19 91 PHE A C 1
ATOM 714 O O . PHE A 1 91 ? -30.611 -4.032 7.895 1.00 47.19 91 PHE A O 1
ATOM 721 N N . TRP A 1 92 ? -31.463 -4.047 9.979 1.00 48.91 92 TRP A N 1
ATOM 722 C CA . TRP A 1 92 ? -32.331 -5.200 9.823 1.00 48.91 92 TRP A CA 1
ATOM 723 C C . TRP A 1 92 ? -33.611 -4.669 9.175 1.00 48.91 92 TRP A C 1
ATOM 725 O O . TRP A 1 92 ? -34.494 -4.174 9.865 1.00 48.91 92 TRP A O 1
ATOM 735 N N . PHE A 1 93 ? -33.687 -4.684 7.847 1.00 47.16 93 PHE A N 1
ATOM 736 C CA . PHE A 1 93 ? -34.988 -4.689 7.192 1.00 47.16 93 PHE A CA 1
ATOM 737 C C . PHE A 1 93 ? -35.289 -6.136 6.840 1.00 47.16 93 PHE A C 1
ATOM 739 O O . PHE A 1 93 ? -34.848 -6.649 5.816 1.00 47.16 93 PHE A O 1
ATOM 746 N N . GLY A 1 94 ? -35.995 -6.794 7.760 1.00 56.06 94 GLY A N 1
ATOM 747 C CA . GLY A 1 94 ? -36.941 -7.816 7.362 1.00 56.06 94 GLY A CA 1
ATOM 748 C C . GLY A 1 94 ? -38.049 -7.142 6.557 1.00 56.06 94 GLY A C 1
ATOM 749 O O . GLY A 1 94 ? -38.716 -6.237 7.061 1.00 56.06 94 GLY A O 1
ATOM 750 N N . LEU A 1 95 ? -38.179 -7.575 5.310 1.00 45.03 95 LEU A N 1
ATOM 751 C CA . LEU A 1 95 ? -39.432 -7.771 4.593 1.00 45.03 95 LEU A CA 1
ATOM 752 C C . LEU A 1 95 ? -39.311 -9.128 3.901 1.00 45.03 95 LEU A C 1
ATOM 754 O O . LEU A 1 95 ? -38.232 -9.372 3.313 1.00 45.03 95 LEU A O 1
#

pLDDT: mean 85.72, std 14.36, range [45.03, 97.31]

Radius of gyration: 16.37 Å; chains: 1; bounding box: 54×30×34 Å